Protein AF-A0A7L8UHJ7-F1 (afdb_monomer_lite)

pLDDT: mean 71.41, std 13.33, range [43.66, 92.25]

Sequence (114 aa):
MKKNYPFTLITLLPSSFIQAQTESYLPFENRELTIEKIMAGIVMLFVYFIPTIISWNKKNSKYLFVFNLLTAWTVLCWFVSFVWALQINRQHARILAEEKKARKKDKKLKSSTT

Structure (mmCIF, N/CA/C/O backbone):
data_AF-A0A7L8UHJ7-F1
#
_entry.id   AF-A0A7L8UHJ7-F1
#
loop_
_atom_site.group_PDB
_atom_site.id
_atom_site.type_symbol
_atom_site.label_atom_id
_atom_site.label_alt_id
_atom_site.label_comp_id
_atom_site.label_asym_id
_atom_site.label_entity_id
_atom_site.label_seq_id
_atom_site.pdbx_PDB_ins_code
_atom_site.Cartn_x
_atom_site.Cartn_y
_atom_site.Cartn_z
_atom_site.occupancy
_atom_site.B_iso_or_equiv
_atom_site.auth_seq_id
_atom_site.auth_comp_id
_atom_site.auth_asym_id
_atom_site.auth_atom_id
_atom_site.pdbx_PDB_model_num
ATOM 1 N N . MET A 1 1 ? -37.392 -39.363 -50.674 1.00 43.66 1 MET A N 1
ATOM 2 C CA . MET A 1 1 ? -37.202 -37.957 -51.102 1.00 43.66 1 MET A CA 1
ATOM 3 C C . MET A 1 1 ? -36.943 -37.093 -49.872 1.00 43.66 1 MET A C 1
ATOM 5 O O . MET A 1 1 ? -37.823 -36.979 -49.029 1.00 43.66 1 MET A O 1
ATOM 9 N N . LYS A 1 2 ? -35.711 -36.583 -49.721 1.00 46.62 2 LYS A N 1
ATOM 10 C CA . LYS A 1 2 ? -35.260 -35.749 -48.592 1.00 46.62 2 LYS A CA 1
ATOM 11 C C . LYS A 1 2 ? -35.821 -34.331 -48.740 1.00 46.62 2 LYS A C 1
ATOM 13 O O . LYS A 1 2 ? -35.596 -33.698 -49.766 1.00 46.62 2 LYS A O 1
ATOM 18 N N . LYS A 1 3 ? -36.545 -33.842 -47.729 1.00 57.25 3 LYS A N 1
ATOM 19 C CA . LYS A 1 3 ? -36.937 -32.431 -47.628 1.00 57.25 3 LYS A CA 1
ATOM 20 C C . LYS A 1 3 ? -35.726 -31.647 -47.122 1.00 57.25 3 LYS A C 1
ATOM 22 O O . LYS A 1 3 ? -35.324 -31.812 -45.975 1.00 57.25 3 LYS A O 1
ATOM 27 N N . ASN A 1 4 ? -35.122 -30.855 -48.000 1.00 57.62 4 ASN A N 1
ATOM 28 C CA . ASN A 1 4 ? -34.031 -29.954 -47.653 1.00 57.62 4 ASN A CA 1
ATOM 29 C C . ASN A 1 4 ? -34.635 -28.681 -47.055 1.00 57.62 4 ASN A C 1
ATOM 31 O O . ASN A 1 4 ? -35.323 -27.940 -47.754 1.00 57.62 4 ASN A O 1
ATOM 35 N N . TYR A 1 5 ? -34.388 -28.438 -45.771 1.00 61.41 5 TYR A N 1
ATOM 36 C CA . TYR A 1 5 ? -34.634 -27.131 -45.174 1.00 61.41 5 TYR A CA 1
ATOM 37 C C . TYR A 1 5 ? -33.498 -26.191 -45.601 1.00 61.41 5 TYR A C 1
ATOM 39 O O . TYR A 1 5 ? -32.332 -26.568 -45.452 1.00 61.41 5 TYR A O 1
ATOM 47 N N . PRO A 1 6 ? -33.789 -25.004 -46.160 1.00 52.84 6 PRO A N 1
ATOM 48 C CA . PRO A 1 6 ? -32.746 -24.061 -46.513 1.00 52.84 6 PRO A CA 1
ATOM 49 C C . PRO A 1 6 ? -32.087 -23.526 -45.239 1.00 52.84 6 PRO A C 1
ATOM 51 O O . PRO A 1 6 ? -32.739 -23.219 -44.243 1.00 52.84 6 PRO A O 1
ATOM 54 N N . PHE A 1 7 ? -30.766 -23.426 -45.313 1.00 54.38 7 PHE A N 1
ATOM 55 C CA . PHE A 1 7 ? -29.797 -22.949 -44.323 1.00 54.38 7 PHE A CA 1
ATOM 56 C C . PHE A 1 7 ? -29.983 -21.462 -43.922 1.00 54.38 7 PHE A C 1
ATOM 58 O O . PHE A 1 7 ? -29.047 -20.782 -43.523 1.00 54.38 7 PHE A O 1
ATOM 65 N N . THR A 1 8 ? -31.194 -20.920 -44.033 1.00 51.56 8 THR A N 1
ATOM 66 C CA . THR A 1 8 ? -31.510 -19.491 -43.891 1.00 51.56 8 THR A CA 1
ATOM 67 C C . THR A 1 8 ? -32.113 -19.111 -42.536 1.00 51.56 8 THR A C 1
ATOM 69 O O . THR A 1 8 ? -32.605 -18.000 -42.383 1.00 51.56 8 THR A O 1
ATOM 72 N N . LEU A 1 9 ? -32.049 -19.989 -41.528 1.00 47.19 9 LEU A N 1
ATOM 73 C CA . LEU A 1 9 ? -32.519 -19.692 -40.163 1.00 47.19 9 LEU A CA 1
ATOM 74 C C . LEU A 1 9 ? -31.403 -19.349 -39.158 1.00 47.19 9 LEU A C 1
ATOM 76 O O . LEU A 1 9 ? -31.703 -19.070 -38.003 1.00 47.19 9 LEU A O 1
ATOM 80 N N . ILE A 1 10 ? -30.128 -19.334 -39.568 1.00 49.34 10 ILE A N 1
ATOM 81 C CA . ILE A 1 10 ? -28.988 -19.128 -38.646 1.00 49.34 10 ILE A CA 1
ATOM 82 C C . ILE A 1 10 ? -28.455 -17.677 -38.636 1.00 49.34 10 ILE A C 1
ATOM 84 O O . ILE A 1 10 ? -27.688 -17.312 -37.753 1.00 49.34 10 ILE A O 1
ATOM 88 N N . THR A 1 11 ? -28.886 -16.790 -39.537 1.00 50.66 11 THR A N 1
ATOM 89 C CA . THR A 1 11 ? -28.267 -15.452 -39.679 1.00 50.66 11 THR A CA 1
ATOM 90 C C . THR A 1 11 ? -29.023 -14.301 -39.009 1.00 50.66 11 THR A C 1
ATOM 92 O O . THR A 1 11 ? -28.782 -13.145 -39.339 1.00 50.66 11 THR A O 1
ATOM 95 N N . LEU A 1 12 ? -29.927 -14.580 -38.068 1.00 53.72 12 LEU A N 1
ATOM 96 C CA . LEU A 1 12 ? -30.680 -13.554 -37.329 1.00 53.72 12 LEU A CA 1
ATOM 97 C C . LEU A 1 12 ? -30.203 -13.429 -35.874 1.00 53.72 12 LEU A C 1
ATOM 99 O O . LEU A 1 12 ? -30.994 -13.273 -34.952 1.00 53.72 12 LEU A O 1
ATOM 103 N N . LEU A 1 13 ? -28.887 -13.480 -35.663 1.00 52.47 13 LEU A N 1
ATOM 104 C CA . LEU A 1 13 ? -28.298 -12.820 -34.501 1.00 52.47 13 LEU A CA 1
ATOM 105 C C . LEU A 1 13 ? -28.158 -11.340 -34.871 1.00 52.47 13 LEU A C 1
ATOM 107 O O . LEU A 1 13 ? -27.431 -11.030 -35.817 1.00 52.47 13 LEU A O 1
ATOM 111 N N . PRO A 1 14 ? -2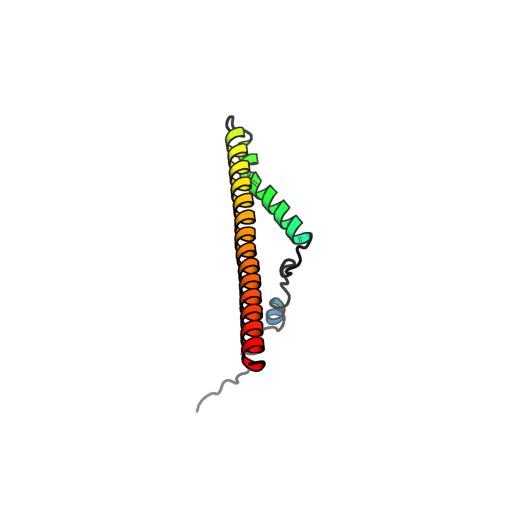8.873 -10.422 -34.199 1.00 54.38 14 PRO A N 1
ATOM 112 C CA . PRO A 1 14 ? -28.755 -9.008 -34.498 1.00 54.38 14 PRO A CA 1
ATOM 113 C C . PRO A 1 14 ? -27.296 -8.597 -34.275 1.00 54.38 14 PRO A C 1
ATOM 115 O O . PRO A 1 14 ? -26.702 -8.881 -33.235 1.00 54.38 14 PRO A O 1
ATOM 118 N N . SER A 1 15 ? -26.703 -7.944 -35.271 1.00 55.19 15 SER A N 1
ATOM 119 C CA . SER A 1 15 ? -25.322 -7.442 -35.258 1.00 55.19 15 SER A CA 1
ATOM 120 C C . SER A 1 15 ? -25.020 -6.519 -34.068 1.00 55.19 15 SER A C 1
ATOM 122 O O . SER A 1 15 ? -23.859 -6.332 -33.711 1.00 55.19 15 SER A O 1
ATOM 124 N N . SER A 1 16 ? -26.048 -6.019 -33.379 1.00 52.66 16 SER A N 1
ATOM 125 C CA . SER A 1 16 ? -25.935 -5.318 -32.099 1.00 52.66 16 SER A CA 1
ATOM 126 C C . SER A 1 16 ? -25.426 -6.192 -30.944 1.00 52.66 16 SER A C 1
ATOM 128 O O . SER A 1 16 ? -24.882 -5.647 -29.988 1.00 52.66 16 SER A O 1
ATOM 130 N N . PHE A 1 17 ? -25.519 -7.524 -31.024 1.00 49.41 17 PHE A N 1
ATOM 131 C CA . PHE A 1 17 ? -24.936 -8.417 -30.016 1.00 49.41 17 PHE A CA 1
ATOM 132 C C . PHE A 1 17 ? -23.431 -8.640 -30.228 1.00 49.41 17 PHE A C 1
ATOM 134 O O . PHE A 1 17 ? -22.699 -8.842 -29.264 1.00 49.41 17 PHE A O 1
ATOM 141 N N . ILE A 1 18 ? -22.947 -8.528 -31.474 1.00 50.00 18 ILE A N 1
ATOM 142 C CA . ILE A 1 18 ? -21.505 -8.541 -31.774 1.00 50.00 18 ILE A CA 1
ATOM 143 C C . ILE A 1 18 ? -20.863 -7.203 -31.378 1.00 50.00 1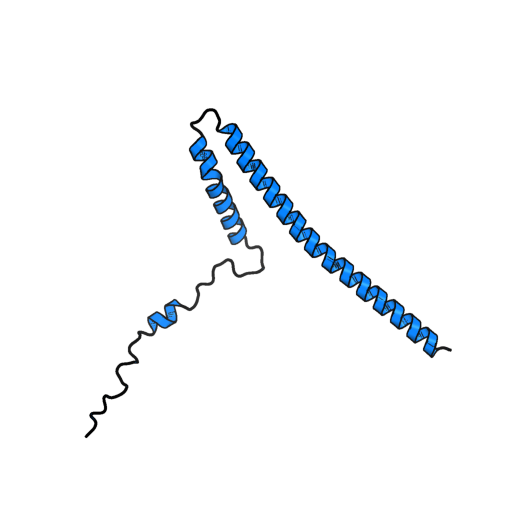8 ILE A C 1
ATOM 145 O O . ILE A 1 18 ? -19.733 -7.184 -30.899 1.00 50.00 18 ILE A O 1
ATOM 149 N N . GLN A 1 19 ? -21.602 -6.092 -31.467 1.00 48.38 19 GLN A N 1
ATOM 150 C CA . GLN A 1 19 ? -21.090 -4.775 -31.078 1.00 48.38 19 GLN A CA 1
ATOM 151 C C . GLN A 1 19 ? -21.088 -4.518 -29.560 1.00 48.38 19 GLN A C 1
ATOM 153 O O . GLN A 1 19 ? -20.401 -3.615 -29.096 1.00 48.38 19 GLN A O 1
ATOM 158 N N . ALA A 1 20 ? -21.782 -5.337 -28.762 1.00 48.31 20 ALA A N 1
ATOM 159 C CA . ALA A 1 20 ? -21.743 -5.250 -27.298 1.00 48.31 20 ALA A CA 1
ATOM 160 C C . ALA A 1 20 ? -20.425 -5.767 -26.678 1.00 48.31 20 ALA A C 1
ATOM 162 O O . ALA A 1 20 ? -20.246 -5.691 -25.464 1.00 48.31 20 ALA A O 1
ATOM 163 N N . GLN A 1 21 ? -19.512 -6.319 -27.487 1.00 49.06 21 GLN A N 1
ATOM 164 C CA . GLN A 1 21 ? -18.226 -6.871 -27.041 1.00 49.06 21 GLN A CA 1
ATOM 165 C C . GLN A 1 21 ? -17.013 -6.051 -27.508 1.00 49.06 21 GLN A C 1
ATOM 167 O O . GLN A 1 21 ? -15.877 -6.459 -27.284 1.00 49.06 21 GLN A O 1
ATOM 172 N N . THR A 1 22 ? -17.214 -4.895 -28.143 1.00 48.44 22 THR A N 1
ATOM 173 C CA . THR A 1 22 ? -16.114 -4.021 -28.567 1.00 48.44 22 THR A CA 1
ATOM 174 C C . THR A 1 22 ? -16.170 -2.746 -27.738 1.00 48.44 22 THR A C 1
ATOM 176 O O . THR A 1 22 ? -17.172 -2.044 -27.737 1.00 48.44 22 THR A O 1
ATOM 179 N N . GLU A 1 23 ? -15.080 -2.467 -27.028 1.00 47.81 23 GLU A N 1
ATOM 180 C CA . GLU A 1 23 ? -14.851 -1.268 -26.220 1.00 47.81 23 GLU A CA 1
ATOM 181 C C . GLU A 1 23 ? -15.304 -1.270 -24.748 1.00 47.81 23 GLU A C 1
ATOM 183 O O . GLU A 1 23 ? -15.627 -0.231 -24.184 1.00 47.81 23 GLU A O 1
ATOM 188 N N . SER A 1 24 ? -15.162 -2.395 -24.039 1.00 49.00 24 SER A N 1
ATOM 189 C CA . SER A 1 24 ? -14.849 -2.313 -22.598 1.00 49.00 24 SER A CA 1
ATOM 190 C C . SER A 1 24 ? -13.354 -2.046 -22.407 1.00 49.00 24 SER A C 1
ATOM 192 O O . SER A 1 24 ? -12.616 -2.895 -21.911 1.00 49.00 24 SER A O 1
ATOM 194 N N . TYR A 1 25 ? -12.894 -0.862 -22.819 1.00 52.41 25 TYR A N 1
ATOM 195 C CA . TYR A 1 25 ? -11.630 -0.320 -22.327 1.00 52.41 25 TYR A CA 1
ATOM 196 C C . TYR A 1 25 ? -11.923 0.012 -20.880 1.00 52.41 25 TYR A C 1
ATOM 198 O O . TYR A 1 25 ? -12.472 1.065 -20.564 1.00 52.41 25 TYR A O 1
ATOM 206 N N . LEU A 1 26 ? -11.624 -0.929 -19.988 1.00 56.94 26 LEU A N 1
ATOM 207 C CA . LEU A 1 26 ? -11.431 -0.565 -18.600 1.00 56.94 26 LEU A CA 1
ATOM 208 C C . LEU A 1 26 ? -10.441 0.609 -18.638 1.00 56.94 26 LEU A C 1
ATOM 210 O O . LEU A 1 26 ? -9.349 0.430 -19.189 1.00 56.94 26 LEU A O 1
ATOM 214 N N . PRO A 1 27 ? -10.775 1.793 -18.090 1.00 51.41 27 PRO A N 1
ATOM 215 C CA . PRO A 1 27 ? -9.928 2.994 -18.177 1.00 51.41 27 PRO A CA 1
ATOM 216 C C . PRO A 1 27 ? -8.541 2.816 -17.518 1.00 51.41 27 PRO A C 1
ATOM 218 O O . PRO A 1 27 ? -7.709 3.712 -17.459 1.00 51.41 27 PRO A O 1
ATOM 221 N N . PHE A 1 28 ? -8.265 1.609 -17.029 1.00 52.00 28 PHE A N 1
ATOM 222 C CA . PHE A 1 28 ? -7.108 1.198 -16.271 1.00 52.00 28 PHE A CA 1
ATOM 223 C C . PHE A 1 28 ? -6.159 0.262 -17.060 1.00 52.00 28 PHE A C 1
ATOM 225 O O . PHE A 1 28 ? -5.166 -0.196 -16.495 1.00 52.00 28 PHE A O 1
ATOM 232 N N . GLU A 1 29 ? -6.396 -0.034 -18.344 1.00 60.16 29 GLU A N 1
ATOM 233 C CA . GLU A 1 29 ? -5.516 -0.883 -19.184 1.00 60.16 29 GLU A CA 1
ATOM 234 C C . GLU A 1 29 ? -4.306 -0.104 -19.760 1.00 60.16 29 GLU A C 1
ATOM 236 O O . GLU A 1 29 ? -3.789 -0.399 -20.832 1.00 60.16 29 GLU A O 1
ATOM 241 N N . ASN A 1 30 ? -3.820 0.935 -19.080 1.00 58.56 30 ASN A N 1
ATOM 242 C CA . ASN A 1 30 ? -2.566 1.596 -19.435 1.00 58.56 30 ASN A CA 1
ATOM 243 C C . ASN A 1 30 ? -1.490 1.330 -18.370 1.00 58.56 30 ASN A C 1
ATOM 245 O O . ASN A 1 30 ? -1.750 1.274 -17.162 1.00 58.56 30 ASN A O 1
ATOM 249 N N . ARG A 1 31 ? -0.245 1.125 -18.826 1.00 61.72 31 ARG A N 1
ATOM 250 C CA . ARG A 1 31 ? 0.937 1.011 -17.946 1.00 61.72 31 ARG A CA 1
ATOM 251 C C . ARG A 1 31 ? 1.364 2.353 -17.345 1.00 61.72 31 ARG A C 1
ATOM 253 O O . ARG A 1 31 ? 2.261 2.379 -16.510 1.00 61.72 31 ARG A O 1
ATOM 260 N N . GLU A 1 32 ? 0.695 3.428 -17.743 1.00 68.19 32 GLU A N 1
ATOM 261 C CA . GLU A 1 32 ? 0.817 4.758 -17.165 1.00 68.19 32 GLU A CA 1
ATOM 262 C C . GLU A 1 32 ? 0.031 4.814 -15.847 1.00 68.19 32 GLU A C 1
ATOM 264 O O . GLU A 1 32 ? -1.124 4.383 -15.758 1.00 68.19 32 GLU A O 1
ATOM 269 N N . LEU A 1 33 ? 0.668 5.323 -14.794 1.00 66.75 33 LEU A N 1
ATOM 270 C CA . LEU A 1 33 ? 0.063 5.474 -13.473 1.00 66.75 33 LEU A CA 1
ATOM 271 C C . LEU A 1 33 ? -0.899 6.674 -13.512 1.00 66.75 33 LEU A C 1
ATOM 273 O O . LEU A 1 33 ? -0.561 7.788 -13.129 1.00 66.75 33 LEU A O 1
ATOM 277 N N . THR A 1 34 ? -2.085 6.444 -14.073 1.00 73.50 34 THR A N 1
ATOM 278 C CA . THR A 1 34 ? -3.076 7.490 -14.361 1.00 73.50 34 THR A CA 1
ATOM 279 C C . THR A 1 34 ? -3.796 7.923 -13.085 1.00 73.50 34 THR A C 1
ATOM 281 O O . THR A 1 34 ? -4.053 7.102 -12.200 1.00 73.50 34 THR A O 1
ATOM 284 N N . ILE A 1 35 ? -4.170 9.204 -13.002 1.00 78.56 35 ILE A N 1
ATOM 285 C CA . ILE A 1 35 ? -4.931 9.796 -11.883 1.00 78.56 35 ILE A CA 1
ATOM 286 C C . ILE A 1 35 ? -6.177 8.959 -11.543 1.00 78.56 35 ILE A C 1
ATOM 288 O O . ILE A 1 35 ? -6.518 8.797 -10.377 1.00 78.56 35 ILE A O 1
ATOM 292 N N . GLU A 1 36 ? -6.813 8.352 -12.544 1.00 77.38 36 GLU A N 1
ATOM 293 C CA . GLU A 1 36 ? -7.991 7.494 -12.389 1.00 77.38 36 GLU A CA 1
ATOM 294 C C . GLU A 1 36 ? -7.713 6.234 -11.558 1.00 77.38 36 GLU A C 1
ATOM 296 O O . GLU A 1 36 ? -8.503 5.887 -10.681 1.00 77.38 36 GLU A O 1
ATOM 301 N N . LYS A 1 37 ? -6.561 5.579 -11.762 1.00 74.62 37 LYS A N 1
ATOM 302 C CA . LYS A 1 37 ? -6.131 4.429 -10.947 1.00 74.62 37 LYS A CA 1
ATOM 303 C C . LYS A 1 37 ? -5.842 4.839 -9.511 1.00 74.62 37 LYS A C 1
ATOM 305 O O . LYS A 1 37 ? -6.184 4.108 -8.584 1.00 74.62 37 LYS A O 1
ATOM 310 N N . ILE A 1 38 ? -5.215 6.002 -9.331 1.00 82.75 38 ILE A N 1
ATOM 311 C CA . ILE A 1 38 ? -4.926 6.561 -8.006 1.00 82.75 38 ILE A CA 1
ATOM 312 C C . ILE A 1 38 ? -6.244 6.850 -7.283 1.00 82.75 38 ILE A C 1
ATOM 314 O O . ILE A 1 38 ? -6.420 6.441 -6.139 1.00 82.75 38 ILE A O 1
ATOM 318 N N . MET A 1 39 ? -7.199 7.476 -7.969 1.00 81.12 39 MET A N 1
ATOM 319 C CA . MET A 1 39 ? -8.516 7.789 -7.425 1.00 81.12 39 MET A CA 1
ATOM 320 C C . MET A 1 39 ? -9.306 6.520 -7.077 1.00 81.12 39 MET A C 1
ATOM 322 O O . MET A 1 39 ? -9.844 6.427 -5.976 1.00 81.12 39 MET A O 1
ATOM 326 N N . ALA A 1 40 ? -9.304 5.507 -7.947 1.00 80.88 40 ALA A N 1
ATOM 327 C CA . ALA A 1 40 ? -9.920 4.210 -7.667 1.00 80.88 40 ALA A CA 1
ATOM 328 C C . ALA A 1 40 ? -9.270 3.507 -6.460 1.00 80.88 40 ALA A C 1
ATOM 330 O O . ALA A 1 40 ? -9.977 2.997 -5.591 1.00 80.88 40 ALA A O 1
ATOM 331 N N . GLY A 1 41 ? -7.937 3.537 -6.356 1.00 82.00 41 GLY A N 1
ATOM 332 C CA . GLY A 1 41 ? -7.202 3.004 -5.207 1.00 82.00 41 GLY A CA 1
ATOM 333 C C . GLY A 1 41 ? -7.540 3.721 -3.896 1.00 82.00 41 GLY A C 1
ATOM 334 O O . GLY A 1 41 ? -7.729 3.069 -2.871 1.00 82.00 41 GLY A O 1
ATOM 335 N N . ILE A 1 42 ? -7.694 5.047 -3.930 1.00 80.44 42 ILE A N 1
ATOM 336 C CA . ILE A 1 42 ? -8.118 5.850 -2.774 1.00 80.44 42 ILE A CA 1
ATOM 337 C C . ILE A 1 42 ? -9.546 5.485 -2.350 1.00 80.44 42 ILE A C 1
ATOM 339 O O . ILE A 1 42 ? -9.796 5.274 -1.166 1.00 80.44 42 ILE A O 1
ATOM 343 N N . VAL A 1 43 ? -10.483 5.350 -3.291 1.00 82.50 43 VAL A N 1
ATOM 344 C CA . VAL A 1 43 ? -11.863 4.930 -2.982 1.00 82.50 43 VAL A CA 1
ATOM 345 C C . VAL A 1 43 ? -11.880 3.534 -2.359 1.00 82.50 43 VAL A C 1
ATOM 347 O O . VAL A 1 43 ? -12.552 3.314 -1.352 1.00 82.50 43 VAL A O 1
ATOM 350 N N . MET A 1 44 ? -11.093 2.602 -2.898 1.00 78.62 44 MET A N 1
ATOM 351 C CA . MET A 1 44 ? -10.978 1.247 -2.359 1.00 78.62 44 MET A CA 1
ATOM 352 C C . MET A 1 44 ? -10.386 1.241 -0.942 1.00 78.62 44 MET A C 1
ATOM 354 O O . MET A 1 44 ? -10.836 0.471 -0.094 1.00 78.62 44 MET A O 1
ATOM 358 N N . LEU A 1 45 ? -9.454 2.157 -0.653 1.00 78.06 45 LEU A N 1
ATOM 359 C CA . LEU A 1 45 ? -8.929 2.381 0.692 1.00 78.06 45 LEU A CA 1
ATOM 360 C C . LEU A 1 45 ? -10.041 2.825 1.657 1.00 78.06 45 LEU A C 1
ATOM 362 O O . LEU A 1 45 ? -10.167 2.253 2.735 1.00 78.06 45 LEU A O 1
ATOM 366 N N . PHE A 1 46 ? -10.898 3.776 1.270 1.00 77.31 46 PHE A N 1
ATOM 367 C CA . PHE A 1 46 ? -12.024 4.217 2.107 1.00 77.31 46 PHE A CA 1
ATOM 368 C C . PHE A 1 46 ? -13.057 3.110 2.356 1.00 77.31 46 PHE A C 1
ATOM 370 O O . PHE A 1 46 ? -13.515 2.941 3.486 1.00 77.31 46 PHE A O 1
ATOM 377 N N . VAL A 1 47 ? -13.382 2.314 1.334 1.00 78.19 47 VAL A N 1
ATOM 378 C CA . VAL A 1 47 ? -14.275 1.148 1.467 1.00 78.19 47 VAL A CA 1
ATOM 379 C C . VAL A 1 47 ? -13.674 0.106 2.418 1.00 78.19 47 VAL A C 1
ATOM 381 O O . VAL A 1 47 ? -14.382 -0.500 3.217 1.00 78.19 47 VAL A O 1
ATOM 384 N N . TYR A 1 48 ? -12.355 -0.061 2.417 1.00 71.50 48 TYR A N 1
ATOM 385 C CA . TYR A 1 48 ? -11.672 -0.972 3.331 1.00 71.50 48 TYR A CA 1
ATOM 386 C C . TYR A 1 48 ? -11.708 -0.509 4.805 1.00 71.50 48 TYR A C 1
ATOM 388 O O . TYR A 1 48 ? -11.641 -1.332 5.720 1.00 71.50 48 TYR A O 1
ATOM 396 N N . PHE A 1 49 ? -11.901 0.789 5.066 1.00 72.50 49 PHE A N 1
ATOM 397 C CA . PHE A 1 49 ? -12.119 1.328 6.416 1.00 72.50 49 PHE A CA 1
ATOM 398 C C . PHE A 1 49 ? -13.567 1.177 6.926 1.00 72.50 49 PHE A C 1
ATOM 400 O O . PHE A 1 49 ? -13.832 1.491 8.087 1.00 72.50 49 PHE A O 1
ATOM 407 N N . ILE A 1 50 ? -14.503 0.638 6.134 1.00 74.44 50 ILE A N 1
ATOM 408 C CA . ILE A 1 50 ? -15.884 0.340 6.567 1.00 74.44 50 ILE A CA 1
ATOM 409 C C . ILE A 1 50 ? -15.958 -0.470 7.878 1.00 74.44 50 ILE A C 1
ATOM 411 O O . ILE A 1 50 ? -16.686 -0.045 8.777 1.00 74.44 50 ILE A O 1
ATOM 415 N N . PRO A 1 51 ? -15.219 -1.582 8.071 1.00 67.75 51 PRO A N 1
ATOM 416 C CA . PRO A 1 51 ? -15.227 -2.314 9.343 1.00 67.75 51 PRO A CA 1
ATOM 417 C C . PRO A 1 51 ? -14.814 -1.457 10.551 1.00 67.75 51 PRO A C 1
ATOM 419 O O . PRO A 1 51 ? -15.341 -1.645 11.648 1.00 67.75 51 PRO A O 1
ATOM 422 N N . THR A 1 52 ? -13.942 -0.464 10.357 1.00 69.06 52 THR A N 1
ATOM 423 C CA . THR A 1 52 ? -13.585 0.519 11.392 1.00 69.06 52 THR A CA 1
ATOM 424 C C . THR A 1 52 ? -14.776 1.418 11.740 1.00 69.06 52 THR A C 1
ATOM 426 O O . THR A 1 52 ? -15.035 1.672 12.917 1.00 69.06 52 THR A O 1
ATOM 429 N N . ILE A 1 53 ? -15.532 1.868 10.734 1.00 69.56 53 ILE A N 1
ATOM 430 C CA . ILE A 1 53 ? -16.724 2.715 10.909 1.00 69.56 53 ILE A CA 1
ATOM 431 C C . ILE A 1 53 ? -17.839 1.934 11.619 1.00 69.56 53 ILE A C 1
ATOM 433 O O . ILE A 1 53 ? -18.447 2.440 12.559 1.00 69.56 53 ILE A O 1
ATOM 437 N N . ILE A 1 54 ? -18.054 0.669 11.246 1.00 72.31 54 ILE A N 1
ATOM 438 C CA . ILE A 1 54 ? -19.042 -0.224 11.881 1.00 72.31 54 ILE A CA 1
ATOM 439 C C . ILE A 1 54 ? -18.703 -0.464 13.363 1.00 72.31 54 ILE A C 1
ATOM 441 O O . ILE A 1 54 ? -19.587 -0.561 14.214 1.00 72.31 54 ILE A O 1
ATOM 445 N N . SER A 1 55 ? -17.414 -0.515 13.694 1.00 68.19 55 SER A N 1
ATOM 446 C CA . SER A 1 55 ? -16.913 -0.719 15.054 1.00 68.19 55 SER A CA 1
ATOM 447 C C . SER A 1 55 ? -17.010 0.529 15.954 1.00 68.19 55 SER A C 1
ATOM 449 O O . SER A 1 55 ? -16.863 0.411 17.173 1.00 68.19 55 SER A O 1
ATOM 451 N N . TRP A 1 56 ? -17.284 1.723 15.412 1.00 65.50 56 TRP A N 1
ATOM 452 C CA . TRP A 1 56 ? -17.167 3.006 16.127 1.00 65.50 56 TRP A CA 1
ATOM 453 C C . TRP A 1 56 ? -17.968 3.080 17.439 1.00 65.50 56 TRP A C 1
ATOM 455 O O . TRP A 1 56 ? -17.516 3.691 18.404 1.00 65.50 56 TRP A O 1
ATOM 465 N N . ASN A 1 57 ? -19.116 2.399 17.523 1.00 66.81 57 ASN A N 1
ATOM 466 C CA . ASN A 1 57 ? -19.988 2.425 18.704 1.00 66.81 57 ASN A CA 1
ATOM 467 C C . ASN A 1 57 ? -19.592 1.420 19.816 1.00 66.81 57 ASN A C 1
ATOM 469 O O . ASN A 1 57 ? -20.322 1.223 20.788 1.00 66.81 57 ASN A O 1
ATOM 473 N N . LYS A 1 58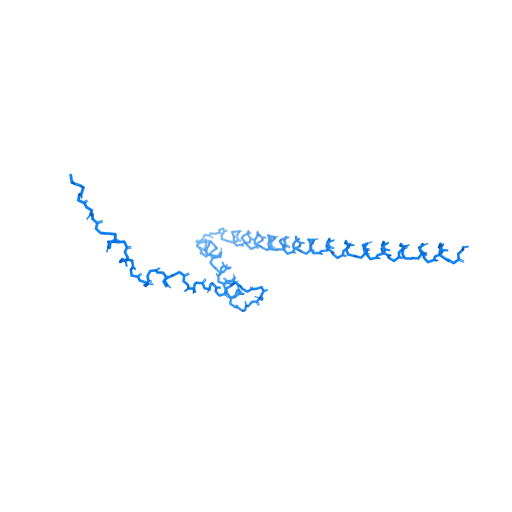 ? -18.450 0.730 19.690 1.00 71.44 58 LYS A N 1
ATOM 474 C CA . LYS A 1 58 ? -17.958 -0.239 20.684 1.00 71.44 58 LYS A CA 1
ATOM 475 C C . LYS A 1 58 ? -16.696 0.281 21.378 1.00 71.44 58 LYS A C 1
ATOM 477 O O . LYS A 1 58 ? -15.776 0.787 20.743 1.00 71.44 58 LYS A O 1
ATOM 482 N N . LYS A 1 59 ? -16.601 0.063 22.698 1.00 67.38 59 LYS A N 1
ATOM 483 C CA . LYS A 1 59 ? -15.464 0.473 23.558 1.00 67.38 59 LYS A CA 1
ATOM 484 C C . LYS A 1 59 ? -14.081 0.040 23.032 1.00 67.38 59 LYS A C 1
ATOM 486 O O . LYS A 1 59 ? -13.099 0.735 23.273 1.00 67.38 59 LYS A O 1
ATOM 491 N N . ASN A 1 60 ? -14.017 -1.060 22.277 1.00 67.88 60 ASN A N 1
ATOM 492 C CA . ASN A 1 60 ? -12.777 -1.628 21.733 1.00 67.88 60 ASN A CA 1
ATOM 493 C C . ASN A 1 60 ? -12.438 -1.157 20.306 1.00 67.88 60 ASN A C 1
ATOM 495 O O . ASN A 1 60 ? -11.502 -1.675 19.702 1.00 67.88 60 ASN A O 1
ATOM 499 N N . SER A 1 61 ? -13.153 -0.1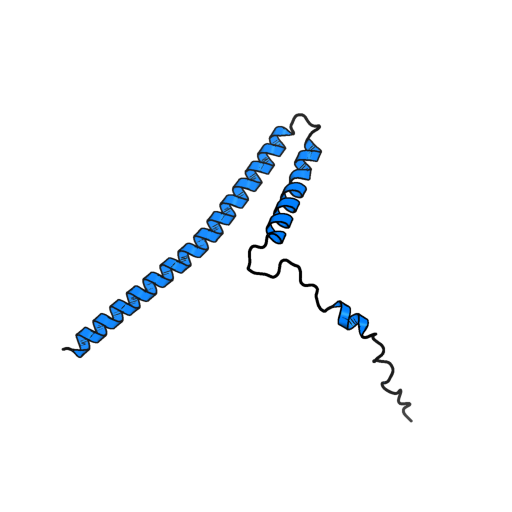63 19.767 1.00 67.81 61 SER A N 1
ATOM 500 C CA . SER A 1 61 ? -12.977 0.296 18.382 1.00 67.81 61 SER A CA 1
ATOM 501 C C . SER A 1 61 ? -11.559 0.766 18.053 1.00 67.81 61 SER A C 1
ATOM 503 O O . SER A 1 61 ? -11.056 0.556 16.951 1.00 67.81 61 SER A O 1
ATOM 505 N N . LYS A 1 62 ? -10.864 1.330 19.047 1.00 70.75 62 LYS A N 1
ATOM 506 C CA . LYS A 1 62 ? -9.484 1.812 18.904 1.00 70.75 62 LYS A CA 1
ATOM 507 C C . LYS A 1 62 ? -8.513 0.689 18.521 1.00 70.75 62 LYS A C 1
ATOM 509 O O . LYS A 1 62 ? -7.610 0.919 17.726 1.00 70.75 62 LYS A O 1
ATOM 514 N N . TYR A 1 63 ? -8.719 -0.522 19.040 1.00 74.06 63 TYR A N 1
ATOM 515 C CA . TYR A 1 63 ? -7.860 -1.671 18.743 1.00 74.06 63 TYR A CA 1
ATOM 516 C C . TYR A 1 63 ? -8.066 -2.180 17.319 1.00 74.06 63 TYR A C 1
ATOM 518 O O . TYR A 1 63 ? -7.092 -2.462 16.631 1.00 74.06 63 TYR A O 1
ATOM 526 N N . LEU A 1 64 ? -9.317 -2.233 16.853 1.00 75.38 64 LEU A N 1
ATOM 527 C CA . LEU A 1 64 ? -9.629 -2.617 15.477 1.00 75.38 64 LEU A CA 1
ATOM 528 C C . LEU A 1 64 ? -9.106 -1.588 14.476 1.00 75.38 64 LEU A C 1
ATOM 530 O O . LEU A 1 64 ? -8.545 -1.979 13.462 1.00 75.38 64 LEU A O 1
ATOM 534 N N . PHE A 1 65 ? -9.197 -0.292 14.784 1.00 76.81 65 PHE A N 1
ATOM 535 C CA . PHE A 1 65 ? -8.605 0.757 13.953 1.00 76.81 65 PHE A CA 1
ATOM 536 C C . PHE A 1 65 ? -7.084 0.616 13.829 1.00 76.81 65 PHE A C 1
ATOM 538 O O . PHE A 1 65 ? -6.557 0.607 12.719 1.00 76.81 65 PHE A O 1
ATOM 545 N N . VAL A 1 66 ? -6.383 0.477 14.959 1.00 78.19 66 VAL A N 1
ATOM 546 C CA . VAL A 1 66 ? -4.918 0.348 14.984 1.00 78.19 66 VAL A CA 1
ATOM 547 C C . VAL A 1 66 ? -4.471 -0.943 14.302 1.00 78.19 66 VAL A C 1
ATOM 549 O O . VAL A 1 66 ? -3.513 -0.915 13.538 1.00 78.19 66 VAL A O 1
ATOM 552 N N . PHE A 1 67 ? -5.185 -2.050 14.518 1.00 77.06 67 PHE A N 1
ATOM 553 C CA . PHE A 1 67 ? -4.914 -3.314 13.837 1.00 77.06 67 PHE A CA 1
ATOM 554 C C . PHE A 1 67 ? -5.094 -3.171 12.324 1.00 77.06 67 PHE A C 1
ATOM 556 O O . PHE A 1 67 ? -4.179 -3.477 11.574 1.00 77.06 67 PHE A O 1
ATOM 563 N N . ASN A 1 68 ? -6.219 -2.615 11.867 1.00 75.75 68 ASN A N 1
ATOM 564 C CA . ASN A 1 68 ? -6.501 -2.458 10.440 1.00 75.75 68 ASN A CA 1
ATOM 565 C C . ASN A 1 68 ? -5.504 -1.501 9.752 1.00 75.75 68 ASN A C 1
ATOM 567 O O . ASN A 1 68 ? -5.064 -1.762 8.634 1.00 75.75 68 ASN A O 1
ATOM 571 N N . LEU A 1 69 ? -5.076 -0.439 10.447 1.00 78.00 69 LEU A N 1
ATOM 572 C CA . LEU A 1 69 ? -4.051 0.492 9.969 1.00 78.00 69 LEU A CA 1
ATOM 573 C C . LEU A 1 69 ? -2.661 -0.160 9.902 1.00 78.00 69 LEU A C 1
ATOM 575 O O . LEU A 1 69 ? -1.980 -0.038 8.886 1.00 78.00 69 LEU A O 1
ATOM 579 N N . LEU A 1 70 ? -2.239 -0.870 10.953 1.00 78.75 70 LEU A N 1
ATOM 580 C CA . LEU A 1 70 ? -0.934 -1.536 10.999 1.00 78.75 70 LEU A CA 1
ATOM 581 C C . LEU A 1 70 ? -0.854 -2.697 10.013 1.00 78.75 70 LEU A C 1
ATOM 583 O O . LEU A 1 70 ? 0.161 -2.835 9.338 1.00 78.75 70 LEU A O 1
ATOM 587 N N . THR A 1 71 ? -1.902 -3.510 9.886 1.00 76.94 71 THR A N 1
ATOM 588 C CA . THR A 1 71 ? -1.945 -4.612 8.918 1.00 76.94 71 THR A CA 1
ATOM 589 C C . THR A 1 71 ? -1.906 -4.082 7.488 1.00 76.94 71 THR A C 1
ATOM 591 O O . THR A 1 71 ? -1.136 -4.589 6.678 1.00 76.94 71 THR A O 1
ATOM 594 N N . ALA A 1 72 ? -2.652 -3.019 7.171 1.00 70.31 72 ALA A N 1
ATOM 595 C CA . ALA A 1 72 ? -2.597 -2.417 5.842 1.00 70.31 72 ALA A CA 1
ATOM 596 C C . ALA A 1 72 ? -1.215 -1.813 5.552 1.00 70.31 72 ALA A C 1
ATOM 598 O O . ALA A 1 72 ? -0.621 -2.109 4.517 1.00 70.31 72 ALA A O 1
ATOM 599 N N . TRP A 1 73 ? -0.673 -1.018 6.480 1.00 76.94 73 TRP A N 1
ATOM 600 C CA . TRP A 1 73 ? 0.612 -0.340 6.305 1.00 76.94 73 TRP A CA 1
ATOM 601 C C . TRP A 1 73 ? 1.784 -1.323 6.211 1.00 76.94 73 TRP A C 1
ATOM 603 O O . TRP A 1 73 ? 2.679 -1.141 5.390 1.00 76.94 73 TRP A O 1
ATOM 613 N N . THR A 1 74 ? 1.760 -2.412 6.984 1.00 80.00 74 THR A N 1
ATOM 614 C CA . THR A 1 74 ? 2.799 -3.452 6.916 1.00 80.00 74 THR A CA 1
ATOM 615 C C . THR A 1 74 ? 2.729 -4.258 5.624 1.00 80.00 74 THR A C 1
ATOM 617 O O . THR A 1 74 ? 3.770 -4.478 5.005 1.00 80.00 74 THR A O 1
ATOM 620 N N . VAL A 1 75 ? 1.535 -4.640 5.161 1.00 81.12 75 VAL A N 1
ATOM 621 C CA . VAL A 1 75 ? 1.374 -5.375 3.896 1.00 81.12 75 VAL A CA 1
ATOM 622 C C . VAL A 1 75 ? 1.760 -4.502 2.698 1.00 81.12 75 VAL A C 1
ATOM 624 O O . VAL A 1 75 ? 2.489 -4.968 1.824 1.00 81.12 75 VAL A O 1
ATOM 627 N N . LEU A 1 76 ? 1.354 -3.227 2.675 1.00 81.62 76 LEU A N 1
ATOM 628 C CA . LEU A 1 76 ? 1.745 -2.267 1.635 1.00 81.62 76 LEU A CA 1
ATOM 629 C C . LEU A 1 76 ? 3.258 -2.031 1.608 1.00 81.62 76 LEU A C 1
ATOM 631 O O . LEU A 1 76 ? 3.868 -2.142 0.544 1.00 81.62 76 LEU A O 1
ATOM 635 N N . CYS A 1 77 ? 3.881 -1.753 2.759 1.00 83.44 77 CYS A N 1
ATOM 636 C CA . CYS A 1 77 ? 5.332 -1.572 2.833 1.00 83.44 77 CYS A CA 1
ATOM 637 C C . CYS A 1 77 ? 6.083 -2.830 2.390 1.00 83.44 77 CYS A C 1
ATOM 639 O O . CYS A 1 77 ? 7.038 -2.728 1.621 1.00 83.44 77 CYS A O 1
ATOM 641 N N . TRP A 1 78 ? 5.633 -4.014 2.806 1.00 87.44 78 TRP A N 1
ATOM 642 C CA . TRP A 1 78 ? 6.242 -5.271 2.383 1.00 87.44 78 TRP A CA 1
ATOM 643 C C . TRP A 1 78 ? 6.125 -5.486 0.872 1.00 87.44 78 TRP A C 1
ATOM 645 O O . TRP A 1 78 ? 7.109 -5.852 0.231 1.00 87.44 78 TRP A O 1
ATOM 655 N N . PHE A 1 79 ? 4.963 -5.194 0.281 1.00 86.56 79 PHE A N 1
ATOM 656 C CA . PHE A 1 79 ? 4.745 -5.345 -1.156 1.00 86.56 79 PHE A CA 1
ATOM 657 C C . PHE A 1 79 ? 5.624 -4.392 -1.977 1.00 86.56 79 PHE A C 1
ATOM 659 O O . PHE A 1 79 ? 6.239 -4.806 -2.958 1.00 86.56 79 PHE A O 1
ATOM 666 N N . VAL A 1 80 ? 5.762 -3.135 -1.544 1.00 87.31 80 VAL A N 1
ATOM 667 C CA . VAL A 1 80 ? 6.675 -2.164 -2.171 1.00 87.31 80 VAL A CA 1
ATOM 668 C C . VAL A 1 80 ? 8.127 -2.635 -2.071 1.00 87.31 80 VAL A C 1
ATOM 670 O O . VAL A 1 80 ? 8.835 -2.651 -3.079 1.00 87.31 80 VAL A O 1
ATOM 673 N N . SER A 1 81 ? 8.571 -3.082 -0.891 1.00 85.88 81 SER A N 1
ATOM 674 C CA . SER A 1 81 ? 9.913 -3.651 -0.713 1.00 85.88 81 SER A CA 1
ATOM 675 C C . SER A 1 81 ? 10.140 -4.888 -1.583 1.00 85.88 81 SER A C 1
ATOM 677 O O . SER A 1 81 ? 11.225 -5.050 -2.139 1.00 85.88 81 SER A O 1
ATOM 679 N N . PHE A 1 82 ? 9.127 -5.737 -1.751 1.00 85.62 82 PHE A N 1
ATOM 680 C CA . PHE A 1 82 ? 9.198 -6.925 -2.595 1.00 85.62 82 PHE A CA 1
ATOM 681 C C . PHE A 1 82 ? 9.359 -6.567 -4.077 1.00 85.62 82 PHE A C 1
ATOM 683 O O . PHE A 1 82 ? 10.266 -7.071 -4.741 1.00 85.62 82 PHE A O 1
ATOM 690 N N . VAL A 1 83 ? 8.542 -5.642 -4.589 1.00 88.25 83 VAL A N 1
ATOM 691 C CA . VAL A 1 83 ? 8.662 -5.140 -5.968 1.00 88.25 83 VAL A CA 1
ATOM 692 C C . VAL A 1 83 ? 10.045 -4.525 -6.200 1.00 88.25 83 VAL A C 1
ATOM 694 O O . VAL A 1 83 ? 10.687 -4.809 -7.214 1.00 88.25 83 VAL A O 1
ATOM 697 N N . TRP A 1 84 ? 10.550 -3.752 -5.238 1.00 84.94 84 TRP A N 1
ATOM 698 C CA . TRP A 1 84 ? 11.878 -3.150 -5.331 1.00 84.94 84 TRP A CA 1
ATOM 699 C C . TRP A 1 84 ? 12.996 -4.208 -5.332 1.00 84.94 84 TRP A C 1
ATOM 701 O O . TRP A 1 84 ? 13.898 -4.160 -6.174 1.00 84.94 84 TRP A O 1
ATOM 711 N N . ALA A 1 85 ? 12.912 -5.220 -4.466 1.00 82.19 85 ALA A N 1
ATOM 712 C CA . ALA A 1 85 ? 13.868 -6.328 -4.426 1.00 82.19 85 ALA A CA 1
ATOM 713 C C . ALA A 1 85 ? 13.921 -7.104 -5.756 1.00 82.19 85 ALA A C 1
ATOM 715 O O . ALA A 1 85 ? 15.002 -7.469 -6.230 1.00 82.19 85 ALA A O 1
ATOM 716 N N . LEU A 1 86 ? 12.771 -7.300 -6.411 1.00 80.31 86 LEU A N 1
ATOM 717 C CA . LEU A 1 86 ? 12.710 -7.916 -7.739 1.00 80.31 86 LEU A CA 1
ATOM 718 C C . LEU A 1 86 ? 13.392 -7.053 -8.816 1.00 80.31 86 LEU A C 1
ATOM 720 O O . LEU A 1 86 ? 14.064 -7.587 -9.702 1.00 80.31 86 LEU A O 1
ATOM 724 N N . GLN A 1 87 ? 13.281 -5.724 -8.743 1.00 77.25 87 GLN A N 1
ATOM 725 C CA . GLN A 1 87 ? 13.945 -4.822 -9.692 1.00 77.25 87 GLN A CA 1
ATOM 726 C C . GLN A 1 87 ? 15.470 -4.768 -9.505 1.00 77.25 87 GLN A C 1
ATOM 728 O O . GLN A 1 87 ? 16.196 -4.697 -10.503 1.00 77.25 87 GLN A O 1
ATOM 733 N N . ILE A 1 88 ? 15.961 -4.841 -8.263 1.00 73.12 88 ILE A N 1
ATOM 734 C CA . ILE A 1 88 ? 17.398 -4.825 -7.929 1.00 73.12 88 ILE A CA 1
ATOM 735 C C . ILE A 1 88 ? 18.137 -6.003 -8.576 1.00 73.12 88 ILE A C 1
ATOM 737 O O . ILE A 1 88 ? 19.188 -5.810 -9.193 1.00 73.12 88 ILE A O 1
ATOM 741 N N . ASN A 1 89 ? 17.554 -7.207 -8.532 1.00 69.94 89 ASN A N 1
ATOM 742 C CA . ASN A 1 89 ? 18.148 -8.397 -9.153 1.00 69.94 89 ASN A CA 1
ATOM 743 C C . ASN A 1 89 ? 18.386 -8.221 -10.662 1.00 69.94 89 ASN A C 1
ATOM 745 O O . ASN A 1 89 ? 19.395 -8.677 -11.206 1.00 69.94 89 ASN A O 1
ATOM 749 N N . ARG A 1 90 ? 17.494 -7.500 -11.351 1.00 71.69 90 ARG A N 1
ATOM 750 C CA . ARG A 1 90 ? 17.611 -7.275 -12.795 1.00 71.69 90 ARG A CA 1
ATOM 751 C C . ARG A 1 90 ? 18.765 -6.339 -13.160 1.00 71.69 90 ARG A C 1
ATOM 753 O O . ARG A 1 90 ? 19.371 -6.526 -14.211 1.00 71.69 90 ARG A O 1
ATOM 760 N N . GLN A 1 91 ? 19.078 -5.349 -12.325 1.00 73.56 91 GLN A N 1
ATOM 761 C CA . GLN A 1 91 ? 20.178 -4.410 -12.587 1.00 73.56 91 GLN A CA 1
ATOM 762 C C . GLN A 1 91 ? 21.543 -5.073 -12.371 1.00 73.56 91 GLN A C 1
ATOM 764 O O . GLN A 1 91 ? 22.403 -5.010 -13.250 1.00 73.56 91 GLN A O 1
ATOM 769 N N . HIS A 1 92 ? 21.711 -5.803 -11.264 1.00 73.50 92 HIS A N 1
ATOM 770 C CA . HIS A 1 92 ? 22.952 -6.531 -10.974 1.00 73.50 92 HIS A CA 1
ATOM 771 C C . HIS A 1 92 ? 23.302 -7.565 -12.053 1.00 73.50 92 HIS A C 1
ATOM 773 O O . HIS A 1 92 ? 24.461 -7.673 -12.458 1.00 73.50 92 HIS A O 1
ATOM 779 N N . ALA A 1 93 ? 22.305 -8.280 -12.585 1.00 80.06 93 ALA A N 1
ATOM 780 C CA . ALA A 1 93 ? 22.520 -9.246 -13.662 1.00 80.06 93 ALA A CA 1
ATOM 781 C C . ALA A 1 93 ? 23.041 -8.599 -14.963 1.00 80.06 93 ALA A C 1
ATOM 783 O O . ALA A 1 93 ? 23.850 -9.205 -15.670 1.00 80.06 93 ALA A O 1
ATOM 784 N N . ARG A 1 94 ? 22.616 -7.367 -15.282 1.00 81.12 94 ARG A N 1
ATOM 785 C CA . ARG A 1 94 ? 23.068 -6.642 -16.485 1.00 81.12 94 ARG A CA 1
ATOM 786 C C . ARG A 1 94 ? 24.516 -6.186 -16.353 1.00 81.12 94 ARG A C 1
ATOM 788 O O . ARG A 1 94 ? 25.298 -6.426 -17.269 1.00 81.12 94 ARG A O 1
ATOM 795 N N . ILE A 1 95 ? 24.883 -5.630 -15.200 1.00 86.75 95 ILE A N 1
ATOM 796 C CA . ILE A 1 95 ? 26.247 -5.158 -14.920 1.00 86.75 95 ILE A CA 1
ATOM 797 C C . ILE A 1 95 ? 27.252 -6.319 -15.020 1.00 86.75 95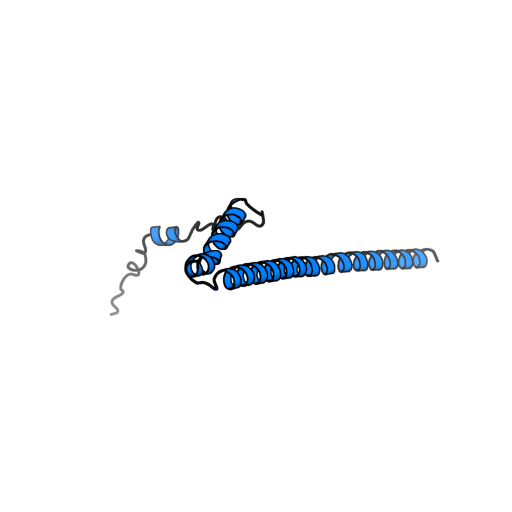 ILE A C 1
ATOM 799 O O . ILE A 1 95 ? 28.259 -6.215 -15.718 1.00 86.75 95 ILE A O 1
ATOM 803 N N . LEU A 1 96 ? 26.937 -7.475 -14.426 1.00 88.44 96 LEU A N 1
ATOM 804 C CA . LEU A 1 96 ? 27.781 -8.678 -14.508 1.00 88.44 96 LEU A CA 1
ATOM 805 C C . LEU A 1 96 ? 27.901 -9.229 -15.940 1.00 88.44 96 LEU A C 1
ATOM 807 O O . LEU A 1 96 ? 28.937 -9.781 -16.322 1.00 88.44 96 LEU A O 1
ATOM 811 N N . ALA A 1 97 ? 26.845 -9.113 -16.748 1.00 88.81 97 ALA A N 1
ATOM 812 C CA . ALA A 1 97 ? 26.879 -9.533 -18.146 1.00 88.81 97 ALA A CA 1
ATOM 813 C C . ALA A 1 97 ? 27.768 -8.614 -19.000 1.00 88.81 97 ALA A C 1
ATOM 815 O O . ALA A 1 97 ? 28.472 -9.100 -19.891 1.00 88.81 97 ALA A O 1
ATOM 816 N N . GLU A 1 98 ? 27.762 -7.309 -18.729 1.00 91.31 98 GLU A N 1
ATOM 817 C CA . GLU A 1 98 ? 28.625 -6.334 -19.399 1.00 91.31 98 GLU A CA 1
ATOM 818 C C . GLU A 1 98 ? 30.094 -6.507 -19.013 1.00 91.31 98 GLU A C 1
ATOM 820 O O . GLU A 1 98 ? 30.944 -6.597 -19.903 1.00 91.31 98 GLU A O 1
ATOM 825 N N . GLU A 1 99 ? 30.390 -6.690 -17.724 1.00 92.25 99 GLU A N 1
ATOM 826 C CA . GLU A 1 99 ? 31.752 -6.942 -17.240 1.00 92.25 99 GLU A CA 1
ATOM 827 C C . GLU A 1 99 ? 32.355 -8.199 -17.896 1.00 92.25 99 GLU A C 1
ATOM 829 O O . GLU A 1 99 ? 33.477 -8.185 -18.414 1.00 92.25 99 GLU A O 1
ATOM 834 N N . LYS A 1 100 ? 31.577 -9.290 -17.981 1.00 91.12 100 LYS A N 1
ATOM 835 C CA . LYS A 1 100 ? 32.000 -10.523 -18.667 1.00 91.12 100 LYS A CA 1
ATOM 836 C C . LYS A 1 100 ? 32.273 -10.304 -20.156 1.00 91.12 100 LYS A C 1
ATOM 838 O O . LYS A 1 100 ? 33.191 -10.925 -20.698 1.00 91.12 100 LYS A O 1
ATOM 843 N N . LYS A 1 101 ? 31.492 -9.458 -20.839 1.00 90.88 101 LYS A N 1
ATOM 844 C CA . LYS A 1 101 ? 31.708 -9.130 -22.260 1.00 90.88 101 LYS A CA 1
ATOM 845 C C . LYS A 1 101 ? 32.977 -8.302 -22.456 1.00 90.88 101 LYS A C 1
ATOM 847 O O . LYS A 1 101 ? 33.740 -8.616 -23.369 1.00 90.88 101 LYS A O 1
ATOM 852 N N . ALA A 1 102 ? 33.227 -7.312 -21.599 1.00 89.38 102 ALA A N 1
ATOM 853 C CA . ALA A 1 102 ? 34.448 -6.505 -21.624 1.00 89.38 102 ALA A CA 1
ATOM 854 C C . ALA A 1 102 ? 35.697 -7.380 -21.418 1.00 89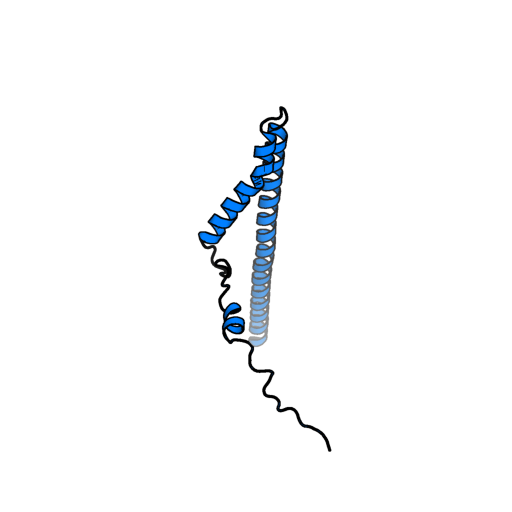.38 102 ALA A C 1
ATOM 856 O O . ALA A 1 102 ? 36.568 -7.434 -22.282 1.00 89.38 102 ALA A O 1
ATOM 857 N N . ARG A 1 103 ? 35.697 -8.225 -20.378 1.00 87.38 103 ARG A N 1
ATOM 858 C CA . ARG A 1 103 ? 36.789 -9.175 -20.087 1.00 87.38 103 ARG A CA 1
ATOM 859 C C . ARG A 1 103 ? 37.091 -10.133 -21.243 1.00 87.38 103 ARG A C 1
ATOM 861 O O . ARG A 1 103 ? 38.244 -10.500 -21.461 1.00 87.38 103 ARG A O 1
ATOM 868 N N . LYS A 1 104 ? 36.067 -10.582 -21.978 1.00 87.62 104 LYS A N 1
ATOM 869 C CA . LYS A 1 104 ? 36.254 -11.437 -23.163 1.00 87.62 104 LYS A CA 1
ATOM 870 C C . LYS A 1 104 ? 36.877 -10.673 -24.334 1.00 87.62 104 LYS A C 1
ATOM 872 O O . LYS A 1 104 ? 37.716 -11.248 -25.025 1.00 87.62 104 LYS A O 1
ATOM 877 N N . LYS A 1 105 ? 36.496 -9.408 -24.553 1.00 87.75 105 LYS A N 1
ATOM 878 C CA . LYS A 1 105 ? 37.099 -8.555 -25.590 1.00 87.75 105 LYS A CA 1
ATOM 879 C C . LYS A 1 105 ? 38.586 -8.329 -25.322 1.00 87.75 105 LYS A C 1
ATOM 881 O O . LYS A 1 105 ? 39.383 -8.552 -26.226 1.00 87.75 105 LYS A O 1
ATOM 886 N N . ASP A 1 106 ? 38.959 -8.023 -24.083 1.00 88.25 106 ASP A N 1
ATOM 887 C CA . ASP A 1 106 ? 40.359 -7.766 -23.713 1.00 88.25 106 ASP A CA 1
ATOM 888 C C . ASP A 1 106 ? 41.252 -8.998 -23.908 1.00 88.25 106 ASP A C 1
ATOM 890 O O . ASP A 1 106 ? 42.371 -8.898 -24.412 1.00 88.25 106 ASP A O 1
ATOM 894 N N . LYS A 1 107 ? 40.743 -10.191 -23.569 1.00 86.19 107 LYS A N 1
ATOM 895 C CA . LYS A 1 107 ? 41.446 -11.459 -23.828 1.00 86.19 107 LYS A CA 1
ATOM 896 C C . LYS A 1 107 ? 41.615 -11.738 -25.324 1.00 86.19 107 LYS A C 1
ATOM 898 O O . LYS A 1 107 ? 42.661 -12.236 -25.739 1.00 86.19 107 LYS A O 1
ATOM 903 N N . LYS A 1 108 ? 40.604 -11.419 -26.137 1.00 82.81 108 LYS A N 1
ATOM 904 C CA . LYS A 1 108 ? 40.651 -11.610 -27.594 1.00 82.81 108 LYS A CA 1
ATOM 905 C C . LYS A 1 108 ? 41.603 -10.616 -28.269 1.00 82.81 108 LYS A C 1
ATOM 907 O O . LYS A 1 108 ? 42.312 -10.992 -29.193 1.00 82.81 108 LYS A O 1
ATOM 912 N N . LEU A 1 109 ? 41.666 -9.384 -27.763 1.00 84.81 109 LEU A N 1
ATOM 913 C CA . LEU A 1 109 ? 42.617 -8.372 -28.218 1.00 84.81 109 LEU A CA 1
ATOM 914 C C . LEU A 1 109 ? 44.060 -8.797 -27.911 1.00 84.81 109 LEU A C 1
ATOM 916 O O . LEU A 1 109 ? 44.875 -8.867 -28.820 1.00 84.81 109 LEU A O 1
ATOM 920 N N . LYS A 1 110 ? 44.355 -9.192 -26.664 1.00 81.06 110 LYS A N 1
ATOM 921 C CA . LYS A 1 110 ? 45.707 -9.632 -26.264 1.00 81.06 110 LYS A CA 1
ATOM 922 C C . LYS A 1 110 ? 46.213 -10.861 -27.030 1.00 81.06 110 LYS A C 1
ATOM 924 O O . LYS A 1 110 ? 47.401 -10.933 -27.309 1.00 81.06 110 LYS A O 1
ATOM 929 N N . SER A 1 111 ? 45.329 -11.794 -27.387 1.00 78.75 111 SER A N 1
ATOM 930 C CA . SER A 1 111 ? 45.682 -12.983 -28.187 1.00 78.75 111 SER A CA 1
ATOM 931 C C . SER A 1 111 ? 45.815 -12.721 -29.689 1.00 78.75 111 SER A C 1
ATOM 933 O O . SER A 1 111 ? 46.302 -13.592 -30.393 1.00 78.75 111 SER A O 1
ATOM 935 N N . SER A 1 112 ? 45.384 -11.555 -30.184 1.00 77.69 112 SER A N 1
ATOM 936 C CA . SER A 1 112 ? 45.552 -11.168 -31.595 1.00 77.69 112 SER A CA 1
ATOM 937 C C . SER A 1 112 ? 46.810 -10.321 -31.834 1.00 77.69 112 SER A C 1
ATOM 939 O O . SER A 1 112 ? 47.200 -10.121 -32.977 1.00 77.69 112 SER A O 1
ATOM 941 N N . THR A 1 113 ? 47.410 -9.771 -30.772 1.00 75.12 113 THR A N 1
ATOM 942 C CA . THR A 1 113 ? 48.623 -8.926 -30.822 1.00 75.12 113 THR A CA 1
ATOM 943 C C . THR A 1 113 ? 49.901 -9.697 -30.455 1.00 75.12 113 THR A C 1
ATOM 945 O O . THR A 1 113 ? 50.985 -9.126 -30.512 1.00 75.12 113 THR A O 1
ATOM 948 N N . THR A 1 114 ? 49.778 -10.968 -30.061 1.00 63.28 114 THR A N 1
ATOM 949 C CA . THR A 1 114 ? 50.899 -11.895 -29.815 1.00 63.28 114 THR A CA 1
ATOM 950 C C . THR A 1 114 ? 50.931 -12.918 -30.935 1.00 63.28 114 THR A C 1
ATOM 952 O O . THR A 1 114 ? 52.039 -13.219 -31.420 1.00 63.28 114 THR A O 1
#

Radius of gyration: 30.56 Å; chains: 1; bounding box: 88×48×75 Å

Secondary structure (DSSP, 8-state):
------STTS--S-THHHHTTS----TT-SSS--HHHHHHHHHHHHHHTHHHHHGGGSTTHHHHHHHHHHHHHHHHHHHHHHHHHHHHHHHHHHHHHHHHHHHHHHHHHHHH--

Foldseek 3Di:
DDDDDDPPPPPPPPCVVVVVPPDPPVVPPDPDPDPVVVVVVVVVVVVLCVVLVVCVPDPCSVVVVVVSVCVVVVVVVVVVVVVVVVVVVVVVVVVVVVVVVVVVVVVVVVVVVD